Protein AF-A0A495YAS9-F1 (afdb_monomer_lite)

Foldseek 3Di:
DDDPPPPPDPDDLQNAKKWKKFFCAWDDDPPDIDHHRQMDMDRCDDLNVVQVVQLVVQHWHDDPNDIDTSVRMDGPDIGGPDVVSCVRNVVD

Radius of gyration: 16.27 Å; chains: 1; bounding box: 49×33×37 Å

Structure (mmCIF, N/CA/C/O backbone):
data_AF-A0A495YAS9-F1
#
_entry.id   AF-A0A495YAS9-F1
#
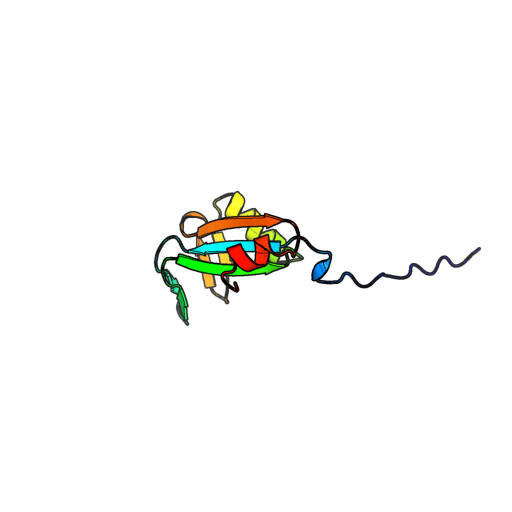loop_
_atom_site.group_PDB
_atom_site.id
_atom_site.type_symbol
_atom_site.label_atom_id
_atom_site.label_alt_id
_atom_site.label_comp_id
_atom_site.label_asym_id
_atom_site.label_entity_id
_atom_site.label_seq_id
_atom_site.pdbx_PDB_ins_code
_atom_site.Cartn_x
_atom_site.Cartn_y
_atom_site.Cartn_z
_atom_site.occupancy
_atom_site.B_iso_or_equiv
_atom_site.auth_seq_id
_atom_site.auth_comp_id
_atom_site.auth_asym_id
_atom_site.auth_atom_id
_atom_site.pdbx_PDB_model_num
ATOM 1 N N . MET A 1 1 ? 33.616 21.731 -26.274 1.00 40.09 1 MET A N 1
ATOM 2 C CA . MET A 1 1 ? 32.358 21.579 -25.515 1.00 40.09 1 MET A CA 1
ATOM 3 C C . MET A 1 1 ? 31.406 20.786 -26.387 1.00 40.09 1 MET A C 1
ATOM 5 O O . MET A 1 1 ? 31.133 21.230 -27.491 1.00 40.09 1 MET A O 1
ATOM 9 N N . LYS A 1 2 ? 31.026 19.572 -25.977 1.00 41.00 2 LYS A N 1
ATOM 10 C CA . LYS A 1 2 ? 29.976 18.800 -26.649 1.00 41.00 2 LYS A CA 1
ATOM 11 C C . LYS A 1 2 ? 28.739 18.902 -25.770 1.00 41.00 2 LYS A C 1
ATOM 13 O O . LYS A 1 2 ? 28.792 18.467 -24.623 1.00 41.00 2 LYS A O 1
ATOM 18 N N . ASP A 1 3 ? 27.690 19.512 -26.308 1.00 50.03 3 ASP A N 1
ATOM 19 C CA . ASP A 1 3 ? 26.342 19.445 -25.759 1.00 50.03 3 ASP A CA 1
ATOM 20 C C . ASP A 1 3 ? 25.930 17.976 -25.652 1.00 50.03 3 ASP A C 1
ATOM 22 O O . ASP A 1 3 ? 25.693 17.301 -26.655 1.00 50.03 3 ASP A O 1
ATOM 26 N N . VAL A 1 4 ? 25.889 17.466 -24.424 1.00 52.38 4 VAL A N 1
ATOM 27 C CA . VAL A 1 4 ? 25.192 16.224 -24.105 1.00 52.38 4 VAL A CA 1
ATOM 28 C C . VAL A 1 4 ? 23.782 16.646 -23.733 1.00 52.38 4 VAL A C 1
ATOM 30 O O . VAL A 1 4 ? 23.490 16.949 -22.578 1.00 52.38 4 VAL A O 1
ATOM 33 N N . GLY A 1 5 ? 22.920 16.731 -24.746 1.00 46.00 5 GLY A N 1
ATOM 34 C CA . GLY A 1 5 ? 21.484 16.831 -24.541 1.00 46.00 5 GLY A CA 1
ATOM 35 C C . GLY A 1 5 ? 21.022 15.575 -23.816 1.00 46.00 5 GLY A C 1
ATOM 36 O O . GLY A 1 5 ? 20.863 14.525 -24.435 1.00 46.00 5 GLY A O 1
ATOM 37 N N . ALA A 1 6 ? 20.865 15.675 -22.496 1.00 53.88 6 ALA A N 1
ATOM 38 C CA . ALA A 1 6 ? 20.247 14.644 -21.683 1.00 53.88 6 ALA A CA 1
ATOM 39 C C . ALA A 1 6 ? 18.815 14.456 -22.189 1.00 53.88 6 ALA A C 1
ATOM 41 O O . ALA A 1 6 ? 17.930 15.269 -21.929 1.00 53.88 6 ALA A O 1
ATOM 42 N N . THR A 1 7 ? 18.600 13.409 -22.977 1.00 52.69 7 THR A N 1
ATOM 43 C CA . THR A 1 7 ? 17.266 12.980 -23.373 1.00 52.69 7 THR A CA 1
ATOM 44 C C . THR A 1 7 ? 16.638 12.403 -22.116 1.00 52.69 7 THR A C 1
ATOM 46 O O . THR A 1 7 ? 17.034 11.341 -21.644 1.00 52.69 7 THR A O 1
ATOM 49 N N . THR A 1 8 ? 15.724 13.148 -21.501 1.00 58.12 8 THR A N 1
ATOM 50 C CA . THR A 1 8 ? 14.891 12.622 -20.424 1.00 58.12 8 THR A CA 1
ATOM 51 C C . THR A 1 8 ? 13.996 11.558 -21.051 1.00 58.12 8 THR A C 1
ATOM 53 O O . THR A 1 8 ? 12.973 11.888 -21.647 1.00 58.12 8 THR A O 1
ATOM 56 N N . GLU A 1 9 ? 14.411 10.290 -21.016 1.00 61.19 9 GLU A N 1
ATOM 57 C CA . GLU A 1 9 ? 13.511 9.191 -21.357 1.00 61.19 9 GLU A CA 1
ATOM 58 C C . GLU A 1 9 ? 12.280 9.309 -20.455 1.00 61.19 9 GLU A C 1
ATOM 60 O O . GLU A 1 9 ? 12.387 9.381 -19.228 1.00 61.19 9 GLU A O 1
ATOM 65 N N . ALA A 1 10 ? 11.104 9.422 -21.071 1.00 70.69 10 ALA A N 1
ATOM 66 C CA . ALA A 1 10 ? 9.856 9.493 -20.337 1.00 70.69 10 ALA A CA 1
ATOM 67 C C . ALA A 1 10 ? 9.653 8.160 -19.610 1.00 70.69 10 ALA A C 1
ATOM 69 O O . ALA A 1 10 ? 9.464 7.125 -20.249 1.00 70.69 10 ALA A O 1
ATOM 70 N N . VAL A 1 11 ? 9.709 8.186 -18.278 1.00 74.31 11 VAL A N 1
ATOM 71 C CA . VAL A 1 11 ? 9.408 7.019 -17.445 1.00 74.31 11 VAL A CA 1
ATOM 72 C C . VAL A 1 11 ? 7.965 6.606 -17.719 1.00 74.31 11 VAL A C 1
ATOM 74 O O . VAL A 1 11 ? 7.044 7.397 -17.517 1.00 74.31 11 VAL A O 1
ATOM 77 N N . ARG A 1 12 ? 7.767 5.381 -18.209 1.00 81.62 12 ARG A N 1
ATOM 78 C CA . ARG A 1 12 ? 6.432 4.823 -18.438 1.00 81.62 12 ARG A CA 1
ATOM 79 C C . ARG A 1 12 ? 5.985 4.084 -17.187 1.00 81.62 12 ARG A C 1
ATOM 81 O O . ARG A 1 12 ? 6.782 3.383 -16.570 1.00 81.62 12 ARG A O 1
ATOM 88 N N . ASP A 1 13 ? 4.695 4.158 -16.880 1.00 82.75 13 ASP A N 1
ATOM 89 C CA . ASP A 1 13 ? 4.101 3.459 -15.734 1.00 82.75 13 ASP A CA 1
ATOM 90 C C . ASP A 1 13 ? 4.420 1.959 -15.729 1.00 82.75 13 ASP A C 1
ATOM 92 O O . ASP A 1 13 ? 4.719 1.400 -14.681 1.00 82.75 13 ASP A O 1
ATOM 96 N N . ALA A 1 14 ? 4.441 1.320 -16.904 1.00 82.19 14 ALA A N 1
ATOM 97 C CA . ALA A 1 14 ? 4.757 -0.103 -17.050 1.00 82.19 14 ALA A CA 1
ATOM 98 C C . ALA A 1 14 ? 6.173 -0.481 -16.575 1.00 82.19 14 ALA A C 1
ATOM 100 O O . ALA A 1 14 ? 6.399 -1.627 -16.191 1.00 82.19 14 ALA A O 1
ATOM 101 N N . ASP A 1 15 ? 7.106 0.472 -16.589 1.00 88.19 15 ASP A N 1
ATOM 102 C CA . ASP A 1 15 ? 8.498 0.263 -16.189 1.00 88.19 15 ASP A CA 1
ATOM 103 C C . ASP A 1 15 ? 8.708 0.530 -14.681 1.00 88.19 15 ASP A C 1
ATOM 105 O O . ASP A 1 15 ? 9.796 0.306 -14.148 1.00 88.19 15 ASP A O 1
ATOM 109 N N . LEU A 1 16 ? 7.669 0.997 -13.976 1.00 93.62 16 LEU A N 1
ATOM 110 C CA . LEU A 1 16 ? 7.713 1.305 -12.550 1.00 93.62 16 LEU A CA 1
ATOM 111 C C . LEU A 1 16 ? 7.214 0.131 -11.692 1.00 93.62 16 LEU A C 1
ATOM 113 O O . LEU A 1 16 ? 6.371 -0.664 -12.124 1.00 93.62 16 LEU A O 1
ATOM 117 N N . PRO A 1 17 ? 7.687 0.013 -10.437 1.00 96.44 17 PRO A N 1
ATOM 118 C CA . PRO A 1 17 ? 7.116 -0.936 -9.498 1.00 96.44 17 PRO A CA 1
ATOM 119 C C . PRO A 1 17 ? 5.641 -0.623 -9.244 1.00 96.44 17 PRO A C 1
ATOM 121 O O . PRO A 1 17 ? 5.213 0.529 -9.247 1.00 96.44 17 PRO A O 1
ATOM 124 N N . HIS A 1 18 ? 4.872 -1.665 -8.994 1.00 97.81 18 HIS A N 1
ATOM 125 C CA . HIS A 1 18 ? 3.464 -1.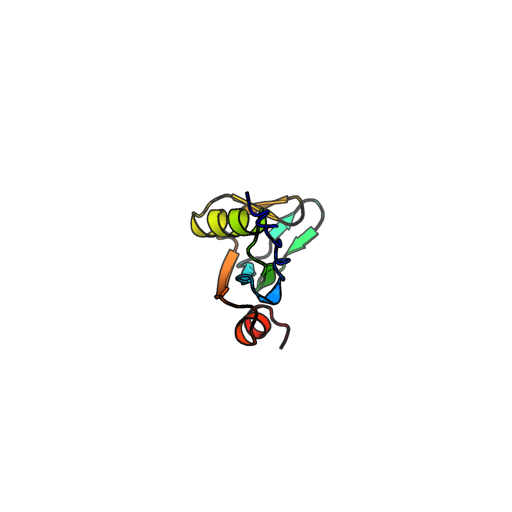629 -8.661 1.00 97.81 18 HIS A CA 1
ATOM 126 C C . HIS A 1 18 ? 3.249 -2.239 -7.284 1.00 97.81 18 HIS A C 1
ATOM 128 O O . HIS A 1 18 ? 3.993 -3.122 -6.857 1.00 97.81 18 HIS A O 1
ATOM 134 N N . ALA A 1 19 ? 2.203 -1.793 -6.603 1.00 98.31 19 ALA A N 1
ATOM 135 C CA . ALA A 1 19 ? 1.774 -2.363 -5.338 1.00 98.31 19 ALA A CA 1
ATOM 136 C C . ALA A 1 19 ? 0.262 -2.559 -5.332 1.00 98.31 19 ALA A C 1
ATOM 138 O O . ALA A 1 19 ? -0.471 -1.798 -5.963 1.00 98.31 19 ALA A O 1
ATOM 139 N N . VAL A 1 20 ? -0.206 -3.560 -4.593 1.00 98.62 20 VAL A N 1
ATOM 140 C CA . VAL A 1 20 ? -1.632 -3.741 -4.314 1.00 98.62 20 VAL A CA 1
ATOM 141 C C . VAL A 1 20 ? -1.834 -3.810 -2.815 1.00 98.62 20 VAL A C 1
ATOM 143 O O . VAL A 1 20 ? -1.200 -4.618 -2.134 1.00 98.62 20 VAL A O 1
ATOM 146 N N . ILE A 1 21 ? -2.749 -2.984 -2.316 1.00 98.44 21 ILE A N 1
ATOM 147 C CA . ILE A 1 21 ? -3.237 -3.086 -0.943 1.00 98.44 21 ILE A CA 1
ATOM 148 C C . ILE A 1 21 ? -4.591 -3.781 -0.921 1.00 98.44 21 ILE A C 1
ATOM 150 O O . ILE A 1 21 ? -5.372 -3.662 -1.867 1.00 98.44 21 ILE A O 1
ATOM 154 N N . ARG A 1 22 ? -4.887 -4.461 0.183 1.00 98.56 22 ARG A N 1
ATOM 155 C CA . ARG A 1 22 ? -6.203 -5.020 0.486 1.00 98.56 22 ARG A CA 1
ATOM 156 C C . ARG A 1 22 ? -6.685 -4.501 1.831 1.00 98.56 22 ARG A C 1
ATOM 158 O O . ARG A 1 22 ? -5.961 -4.619 2.815 1.00 98.56 22 ARG A O 1
ATOM 165 N N . PHE A 1 23 ? -7.911 -3.996 1.891 1.00 97.88 23 PHE A N 1
ATOM 166 C CA . PHE A 1 23 ? -8.538 -3.605 3.151 1.00 97.88 23 PHE A CA 1
ATOM 167 C C . PHE A 1 23 ? -8.891 -4.837 3.986 1.00 97.88 23 PHE A C 1
ATOM 169 O O . PHE A 1 23 ? -9.546 -5.764 3.516 1.00 97.88 23 PHE A O 1
ATOM 176 N N . LYS A 1 24 ? -8.454 -4.847 5.243 1.00 97.94 24 LYS A N 1
ATOM 177 C CA . LYS A 1 24 ? -8.650 -5.959 6.187 1.00 97.94 24 LYS A CA 1
ATOM 178 C C . LYS A 1 24 ? -10.013 -5.930 6.867 1.00 97.94 24 LYS A C 1
ATOM 180 O O . LYS A 1 24 ? -10.406 -6.908 7.483 1.00 97.94 24 LYS A O 1
ATOM 185 N N . ARG A 1 25 ? -10.698 -4.790 6.800 1.00 96.25 25 ARG A N 1
ATOM 186 C CA . ARG A 1 25 ? -12.045 -4.556 7.326 1.00 96.25 25 ARG A CA 1
ATOM 187 C C . ARG A 1 25 ? -12.691 -3.412 6.557 1.00 96.25 25 ARG A C 1
ATOM 189 O O . ARG A 1 25 ? -11.989 -2.630 5.917 1.00 96.25 25 ARG A O 1
ATOM 196 N N . ALA A 1 26 ? -14.007 -3.271 6.671 1.00 96.25 26 ALA A N 1
ATOM 197 C CA . ALA A 1 26 ? -14.697 -2.117 6.114 1.00 96.25 26 ALA A CA 1
ATOM 198 C C . ALA A 1 26 ? -14.274 -0.818 6.828 1.00 96.25 26 ALA A C 1
ATOM 200 O O . ALA A 1 26 ? -14.276 -0.746 8.062 1.00 96.25 26 ALA A O 1
ATOM 201 N N . ILE A 1 27 ? -13.940 0.218 6.054 1.00 92.56 27 ILE A N 1
ATOM 202 C CA . ILE A 1 27 ? -13.534 1.538 6.557 1.00 92.56 27 ILE A CA 1
ATOM 203 C C . ILE A 1 27 ? -14.467 2.603 5.993 1.00 92.56 27 ILE A C 1
ATOM 205 O O . ILE A 1 27 ? -14.746 2.637 4.795 1.00 92.56 27 ILE A O 1
ATOM 209 N N . ARG A 1 28 ? -14.936 3.507 6.855 1.00 91.12 28 ARG A N 1
ATOM 210 C CA . ARG A 1 28 ? -15.780 4.636 6.460 1.00 91.12 28 ARG A CA 1
ATOM 211 C C . ARG A 1 28 ? -14.990 5.935 6.534 1.00 91.12 28 ARG A C 1
ATOM 213 O O . ARG A 1 28 ? -14.525 6.319 7.603 1.00 91.12 28 ARG A O 1
ATOM 220 N N . PHE A 1 29 ? -14.901 6.625 5.406 1.00 85.31 29 PHE A N 1
ATOM 221 C CA . PHE A 1 29 ? -14.372 7.980 5.300 1.00 85.31 29 PHE A CA 1
ATOM 222 C C . PHE A 1 29 ? -15.530 8.982 5.194 1.00 85.31 29 PHE A C 1
ATOM 224 O O . 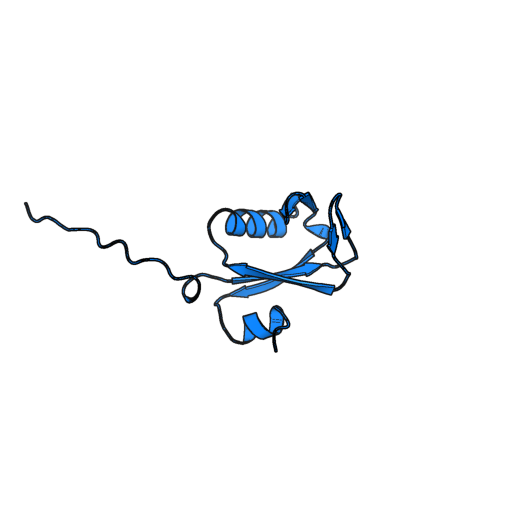PHE A 1 29 ? -16.672 8.587 4.943 1.00 85.31 29 PHE A O 1
ATOM 231 N N . PRO A 1 30 ? -15.272 10.295 5.345 1.00 84.06 30 PRO A N 1
ATOM 232 C CA . PRO A 1 30 ? -16.331 11.301 5.260 1.00 84.06 30 PRO A CA 1
ATOM 233 C C . PRO A 1 30 ? -17.103 11.318 3.929 1.00 84.06 30 PRO A C 1
ATOM 235 O O . PRO A 1 30 ? -18.264 11.713 3.918 1.00 84.06 30 PRO A O 1
ATOM 238 N N . ARG A 1 31 ? -16.478 10.914 2.810 1.00 86.44 31 ARG A N 1
ATOM 239 C CA . ARG A 1 31 ? -17.071 10.997 1.456 1.00 86.44 31 ARG A CA 1
ATOM 240 C C . ARG A 1 31 ? -17.264 9.658 0.741 1.00 86.44 31 ARG A C 1
ATOM 242 O O . ARG A 1 31 ? -17.923 9.624 -0.289 1.00 86.44 31 ARG A O 1
ATOM 249 N N . PHE A 1 32 ? -16.682 8.579 1.249 1.00 88.88 32 PHE A N 1
ATOM 250 C CA . PHE A 1 32 ? -16.719 7.256 0.626 1.00 88.88 32 PHE A CA 1
ATOM 251 C C . PHE A 1 32 ? -16.429 6.183 1.679 1.00 88.88 32 PHE A C 1
ATOM 253 O O . PHE A 1 32 ? -16.048 6.484 2.811 1.00 88.88 32 PHE A O 1
ATOM 260 N N . SER A 1 33 ? -16.605 4.923 1.315 1.00 92.25 33 SER A N 1
ATOM 261 C CA . SER A 1 33 ? -16.282 3.775 2.158 1.00 92.25 33 SER A CA 1
ATOM 262 C C . SER A 1 33 ? -15.547 2.730 1.342 1.00 92.25 33 SER A C 1
ATOM 264 O O . SER A 1 33 ? -15.765 2.639 0.139 1.00 92.25 33 SER A O 1
ATOM 266 N N . MET A 1 34 ? -14.717 1.952 2.020 1.00 94.94 34 MET A N 1
ATOM 267 C CA . MET A 1 34 ? -14.035 0.788 1.468 1.00 94.94 34 MET A CA 1
ATOM 268 C C . MET A 1 34 ? -14.642 -0.453 2.105 1.00 94.94 34 MET A C 1
ATOM 270 O O . MET A 1 34 ? -14.856 -0.477 3.324 1.00 94.94 34 MET A O 1
ATOM 274 N N . ALA A 1 35 ? -14.940 -1.462 1.298 1.00 96.94 35 ALA A N 1
ATOM 275 C CA . ALA A 1 35 ? -15.397 -2.749 1.795 1.00 96.94 35 ALA A CA 1
ATOM 276 C C . ALA A 1 35 ? -14.224 -3.571 2.351 1.00 96.94 35 ALA A C 1
ATOM 278 O O . ALA A 1 35 ? -13.063 -3.389 1.981 1.00 96.94 35 ALA A O 1
ATOM 279 N N . GLU A 1 36 ? -14.529 -4.514 3.240 1.00 98.00 36 GLU A N 1
ATOM 280 C CA . GLU A 1 36 ? -13.558 -5.542 3.606 1.00 98.00 36 GLU A CA 1
ATOM 281 C C . GLU A 1 36 ? -13.167 -6.363 2.371 1.00 98.00 36 GLU A C 1
ATOM 283 O O . GLU A 1 36 ? -14.012 -6.719 1.551 1.00 98.00 36 GLU A O 1
ATOM 288 N N . GLY A 1 37 ? -11.875 -6.649 2.228 1.00 97.88 37 GLY A N 1
ATOM 289 C CA . GLY A 1 37 ? -11.326 -7.385 1.095 1.00 97.88 37 GLY A CA 1
ATOM 290 C C . GLY A 1 37 ? -11.157 -6.556 -0.179 1.00 97.88 37 GLY A C 1
ATOM 291 O O . GLY A 1 37 ? -10.576 -7.070 -1.138 1.00 97.88 37 GLY A O 1
ATOM 292 N N . GLU A 1 38 ? -11.605 -5.297 -0.194 1.00 97.31 38 GLU A N 1
ATOM 293 C CA . GLU A 1 38 ? -11.444 -4.403 -1.340 1.00 97.31 38 GLU A CA 1
ATOM 294 C C . GLU A 1 38 ? -9.961 -4.172 -1.645 1.00 97.31 38 GLU A C 1
ATOM 296 O O . GLU A 1 38 ? -9.141 -4.023 -0.733 1.00 97.31 38 GLU A O 1
ATOM 301 N N . ARG A 1 39 ? -9.613 -4.175 -2.937 1.00 97.88 39 ARG A N 1
ATOM 302 C CA . ARG A 1 39 ? -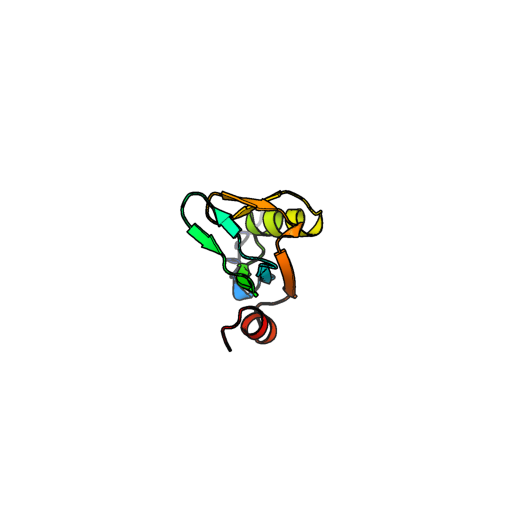8.228 -4.144 -3.415 1.00 97.88 39 ARG A CA 1
ATOM 303 C C . ARG A 1 39 ? -7.972 -2.905 -4.250 1.00 97.88 39 ARG A C 1
ATOM 305 O O . ARG A 1 39 ? -8.792 -2.545 -5.088 1.00 97.88 39 ARG A O 1
ATOM 312 N N . TRP A 1 40 ? -6.812 -2.293 -4.044 1.00 96.88 40 TRP A N 1
ATOM 313 C CA . TRP A 1 40 ? -6.404 -1.085 -4.752 1.00 96.88 40 TRP A CA 1
ATOM 314 C C . TRP A 1 40 ? -4.976 -1.222 -5.260 1.00 96.88 40 TRP A C 1
ATOM 316 O O . TRP A 1 40 ? -4.049 -1.428 -4.477 1.00 96.88 40 TRP A O 1
ATOM 326 N N . GLY A 1 41 ? -4.827 -1.126 -6.581 1.00 96.62 41 GLY A N 1
ATOM 327 C CA . GLY A 1 41 ? -3.543 -1.151 -7.269 1.00 96.62 41 GLY A CA 1
ATOM 328 C C . GLY A 1 41 ? -2.953 0.246 -7.429 1.00 96.62 41 GLY A C 1
ATOM 329 O O . GLY A 1 41 ? -3.675 1.226 -7.621 1.00 96.62 41 GLY A O 1
ATOM 330 N N . PHE A 1 42 ? -1.630 0.327 -7.376 1.00 95.81 42 PHE A N 1
ATOM 331 C CA . PHE A 1 42 ? -0.884 1.563 -7.531 1.00 95.81 42 PHE A CA 1
ATOM 332 C C . PHE A 1 42 ? 0.369 1.367 -8.370 1.00 95.81 42 PHE A C 1
ATOM 334 O O . PHE A 1 42 ? 1.049 0.354 -8.227 1.00 95.81 42 PHE A O 1
ATOM 341 N N . VAL A 1 43 ? 0.733 2.404 -9.124 1.00 96.62 43 VAL A N 1
ATOM 342 C CA . VAL A 1 43 ? 2.110 2.620 -9.578 1.00 96.62 43 VAL A CA 1
ATOM 343 C C . VAL A 1 43 ? 2.885 3.276 -8.430 1.00 96.62 43 VAL A C 1
ATOM 345 O O . VAL A 1 43 ? 2.470 4.309 -7.893 1.00 96.62 43 VAL A O 1
ATOM 348 N N . VAL A 1 44 ? 3.990 2.665 -8.008 1.00 95.88 44 VAL A N 1
ATOM 349 C CA . VAL A 1 44 ? 4.814 3.088 -6.867 1.00 95.88 44 VAL A CA 1
ATOM 350 C C . VAL A 1 44 ? 5.781 4.174 -7.325 1.00 95.88 44 VAL A C 1
ATOM 352 O O . VAL A 1 44 ? 6.950 3.934 -7.615 1.00 95.88 44 VAL A O 1
ATOM 355 N N . TYR A 1 45 ? 5.263 5.395 -7.409 1.00 93.69 45 TYR A N 1
ATOM 356 C CA . TYR A 1 45 ? 6.025 6.573 -7.806 1.00 93.69 45 TYR A CA 1
ATOM 357 C C . TYR A 1 45 ? 5.503 7.835 -7.114 1.00 93.69 45 TYR A C 1
ATOM 359 O O . TYR A 1 45 ? 4.316 7.935 -6.783 1.00 93.69 45 TYR A O 1
ATOM 367 N N . GLY A 1 46 ? 6.398 8.799 -6.871 1.00 93.12 46 GLY A N 1
ATOM 368 C CA . GLY A 1 46 ? 6.085 10.049 -6.174 1.00 93.12 46 GLY A CA 1
ATOM 369 C C . GLY A 1 46 ? 5.335 9.811 -4.859 1.00 93.12 46 GLY A C 1
ATOM 370 O O . GLY A 1 46 ? 5.715 8.957 -4.064 1.00 93.12 46 GLY A O 1
ATOM 371 N N . LYS A 1 47 ? 4.204 10.502 -4.671 1.00 92.62 47 LYS A N 1
ATOM 372 C CA . LYS A 1 47 ? 3.374 10.404 -3.454 1.00 92.62 47 LYS A CA 1
ATOM 373 C C . LYS A 1 47 ? 2.884 8.989 -3.143 1.00 92.62 47 LYS A C 1
ATOM 375 O O . LYS A 1 47 ? 2.558 8.685 -1.998 1.00 92.62 47 LYS A O 1
ATOM 380 N N . THR A 1 48 ? 2.776 8.122 -4.148 1.00 94.25 48 THR A N 1
ATOM 381 C CA . THR A 1 48 ? 2.370 6.740 -3.900 1.00 94.25 48 THR A CA 1
ATOM 382 C C . THR A 1 48 ? 3.507 5.922 -3.294 1.00 94.25 48 THR A C 1
ATOM 384 O O . THR A 1 48 ? 3.240 5.048 -2.477 1.00 94.25 48 THR A O 1
ATOM 387 N N . ALA A 1 49 ? 4.767 6.225 -3.619 1.00 95.81 49 ALA A N 1
ATOM 388 C CA . ALA A 1 49 ? 5.904 5.596 -2.953 1.00 95.81 49 ALA A CA 1
ATOM 389 C C . ALA A 1 49 ? 5.912 5.932 -1.453 1.00 95.81 49 ALA A C 1
ATOM 391 O O . ALA A 1 49 ? 6.009 5.025 -0.627 1.00 95.81 49 ALA A O 1
ATOM 392 N N . ASP A 1 50 ? 5.669 7.200 -1.105 1.00 96.25 50 ASP A N 1
ATOM 393 C CA . ASP A 1 50 ? 5.540 7.643 0.290 1.00 96.25 50 ASP A CA 1
ATOM 394 C C . ASP A 1 50 ? 4.383 6.931 1.007 1.00 96.25 50 ASP A C 1
ATOM 396 O O . ASP A 1 50 ? 4.522 6.487 2.146 1.00 96.25 50 ASP A O 1
ATOM 400 N N . ARG A 1 51 ? 3.246 6.745 0.317 1.00 96.56 51 ARG A N 1
ATOM 401 C CA . ARG A 1 51 ? 2.103 5.97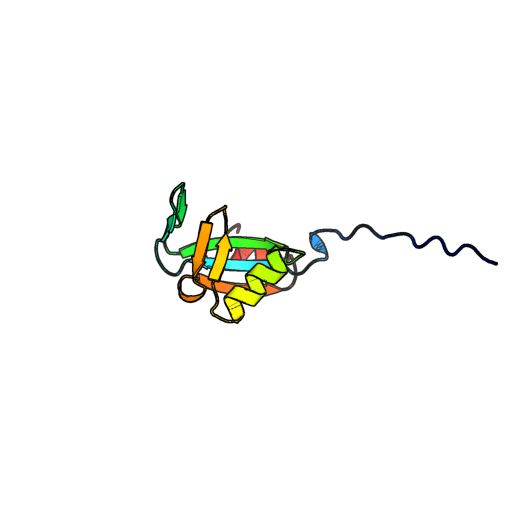7 0.835 1.00 96.56 51 ARG A CA 1
ATOM 402 C C . ARG A 1 51 ? 2.496 4.541 1.181 1.00 96.56 51 ARG A C 1
ATOM 404 O O . ARG A 1 51 ? 2.166 4.070 2.265 1.00 96.56 51 ARG A O 1
ATOM 411 N N . ILE A 1 52 ? 3.164 3.837 0.265 1.00 97.75 52 ILE A N 1
ATOM 412 C CA . ILE A 1 52 ? 3.578 2.445 0.490 1.00 97.75 52 ILE A CA 1
ATOM 413 C C . ILE A 1 52 ? 4.601 2.362 1.628 1.00 97.75 52 ILE A C 1
ATOM 415 O O . ILE A 1 52 ? 4.498 1.472 2.473 1.00 97.75 52 ILE A O 1
ATOM 419 N N . ALA A 1 53 ? 5.539 3.308 1.704 1.00 97.81 53 ALA A N 1
ATOM 420 C CA . ALA A 1 53 ? 6.499 3.387 2.800 1.00 97.81 53 ALA A CA 1
ATOM 421 C C . ALA A 1 53 ? 5.806 3.576 4.162 1.00 97.81 53 ALA A C 1
ATOM 423 O O . ALA A 1 53 ? 6.108 2.839 5.100 1.00 97.81 53 ALA A O 1
ATOM 424 N N . ALA A 1 54 ? 4.826 4.480 4.255 1.00 98.12 54 ALA A N 1
ATOM 425 C CA . ALA A 1 54 ? 4.046 4.694 5.475 1.00 98.12 54 ALA A CA 1
ATOM 426 C C . ALA A 1 54 ? 3.264 3.437 5.894 1.00 98.12 54 ALA A C 1
ATOM 428 O O . ALA A 1 54 ? 3.251 3.078 7.069 1.00 98.12 54 ALA A O 1
ATOM 429 N N . ILE A 1 55 ? 2.667 2.711 4.940 1.00 98.25 55 ILE A N 1
ATOM 430 C CA . ILE A 1 55 ? 1.974 1.448 5.240 1.00 98.25 55 ILE A CA 1
ATOM 431 C C . ILE A 1 55 ? 2.947 0.423 5.832 1.00 98.25 55 ILE A C 1
ATOM 433 O O . ILE A 1 55 ? 2.646 -0.186 6.857 1.00 98.25 55 ILE A O 1
ATOM 437 N N . LYS A 1 56 ? 4.132 0.261 5.233 1.00 98.12 56 LYS A N 1
ATOM 438 C CA . LYS A 1 56 ? 5.169 -0.654 5.741 1.00 98.12 56 LYS A CA 1
ATOM 439 C C . LYS A 1 56 ? 5.684 -0.262 7.124 1.00 98.12 56 LYS A C 1
ATOM 441 O O . LYS A 1 56 ? 6.008 -1.142 7.915 1.00 98.12 56 LYS A O 1
ATOM 446 N N . ALA A 1 57 ? 5.755 1.035 7.411 1.00 98.25 57 ALA A N 1
ATOM 447 C CA . ALA A 1 57 ? 6.162 1.556 8.712 1.00 98.25 57 ALA A CA 1
ATOM 448 C C . ALA A 1 57 ? 5.085 1.385 9.801 1.00 98.25 57 ALA A C 1
ATOM 450 O O . ALA A 1 57 ? 5.378 1.568 10.979 1.00 98.25 57 ALA A O 1
ATOM 451 N N . GLY A 1 58 ? 3.853 1.009 9.437 1.00 97.88 58 GLY A N 1
ATOM 452 C CA . GLY A 1 58 ? 2.731 0.948 10.377 1.00 97.88 58 GLY A CA 1
ATOM 453 C C . GLY A 1 58 ? 2.066 2.307 10.629 1.00 97.88 58 GLY A C 1
ATOM 454 O O . GLY A 1 58 ? 1.253 2.432 11.545 1.00 97.88 58 GLY A O 1
ATOM 455 N N . ASP A 1 59 ? 2.378 3.309 9.809 1.00 98.31 59 ASP A N 1
ATOM 456 C CA . ASP A 1 59 ? 1.961 4.694 9.988 1.00 98.31 59 ASP A CA 1
ATOM 457 C C . ASP A 1 59 ? 0.600 5.009 9.350 1.00 98.31 59 ASP A C 1
ATOM 459 O O . ASP A 1 59 ? -0.104 4.176 8.766 1.00 98.31 59 ASP A O 1
ATOM 463 N N . ARG A 1 60 ? 0.193 6.271 9.482 1.00 97.19 60 ARG A N 1
ATOM 464 C CA . ARG A 1 60 ? -0.954 6.813 8.758 1.00 97.19 60 ARG A CA 1
ATOM 465 C C . ARG A 1 60 ? -0.560 7.214 7.343 1.00 97.19 60 ARG A C 1
ATOM 467 O O . ARG A 1 60 ? 0.544 7.699 7.123 1.00 97.19 60 ARG A O 1
ATOM 474 N N . PHE A 1 61 ? -1.493 7.100 6.403 1.00 95.88 61 PHE A N 1
ATOM 475 C CA . PHE A 1 61 ? -1.252 7.467 5.008 1.00 95.88 61 PHE A CA 1
ATOM 476 C C . PHE A 1 61 ? -2.463 8.135 4.354 1.00 95.88 61 PHE A C 1
ATOM 478 O O . PHE A 1 61 ? -3.610 7.854 4.706 1.00 95.88 61 PHE A O 1
ATOM 485 N N . ASP A 1 62 ? -2.207 9.000 3.372 1.00 92.75 62 ASP A N 1
ATOM 486 C CA . ASP A 1 62 ? -3.257 9.660 2.595 1.00 92.75 62 ASP A CA 1
ATOM 487 C C . ASP A 1 62 ? -3.825 8.731 1.521 1.00 92.75 62 ASP A C 1
ATOM 489 O O . ASP A 1 62 ? -3.092 8.192 0.683 1.00 92.75 62 ASP A O 1
ATOM 493 N N . PHE A 1 63 ? -5.148 8.600 1.479 1.00 91.81 63 PHE A N 1
ATOM 494 C CA . PHE A 1 63 ? -5.854 7.781 0.499 1.00 91.81 63 PHE A CA 1
ATOM 495 C C . PHE A 1 63 ? -7.230 8.367 0.166 1.00 91.81 63 PHE A C 1
ATOM 497 O O . PHE A 1 63 ? -8.018 8.675 1.057 1.00 91.81 63 PHE A O 1
ATOM 504 N N . ALA A 1 64 ? -7.499 8.552 -1.133 1.00 86.31 64 ALA A N 1
ATOM 505 C CA . ALA A 1 64 ? -8.749 9.105 -1.670 1.00 86.31 64 ALA A CA 1
ATOM 506 C C . ALA A 1 64 ? -9.236 10.408 -0.980 1.00 86.31 64 ALA A C 1
ATOM 508 O O . ALA A 1 64 ? -10.427 10.695 -0.905 1.00 86.31 64 ALA A O 1
ATOM 509 N N . GLY A 1 65 ? -8.305 11.239 -0.495 1.00 85.44 65 GLY A N 1
ATOM 510 C CA . GLY A 1 65 ? -8.613 12.502 0.190 1.00 85.44 65 GLY A CA 1
ATOM 511 C C . GLY A 1 65 ? -8.986 12.359 1.671 1.00 85.44 65 GLY A C 1
ATOM 512 O O . GLY A 1 65 ? -9.503 13.311 2.255 1.00 85.44 65 GLY A O 1
ATOM 513 N N . GLY A 1 66 ? -8.746 11.191 2.273 1.00 87.44 66 GLY A N 1
ATOM 514 C CA . GLY A 1 66 ? -8.820 10.944 3.712 1.00 87.44 66 GLY A CA 1
ATOM 515 C C . GLY A 1 66 ? -7.533 10.321 4.260 1.00 87.44 66 GLY A C 1
ATOM 516 O O . GLY A 1 66 ? -6.630 9.968 3.503 1.00 87.44 66 GLY A O 1
ATOM 517 N N . GLN A 1 67 ? -7.467 10.170 5.583 1.00 92.06 67 GLN A N 1
ATOM 518 C CA . GLN A 1 67 ? -6.333 9.559 6.275 1.00 92.06 67 GLN A CA 1
ATOM 519 C C . GLN A 1 67 ? -6.677 8.122 6.694 1.00 92.06 67 GLN A C 1
ATOM 521 O O . GLN A 1 67 ? -7.648 7.903 7.420 1.00 92.06 67 GLN A O 1
ATOM 526 N N . CYS A 1 68 ? -5.884 7.153 6.242 1.00 94.50 68 CYS A N 1
ATOM 527 C CA . CYS A 1 68 ? -5.985 5.737 6.600 1.00 94.50 68 CYS A CA 1
ATOM 528 C C . CYS A 1 68 ? -4.946 5.346 7.654 1.00 94.50 68 CYS A C 1
ATOM 530 O O . CYS A 1 68 ? -3.937 6.031 7.827 1.00 94.50 68 CYS A O 1
ATOM 532 N N . LEU A 1 69 ? -5.174 4.211 8.318 1.00 96.25 69 LEU A N 1
ATOM 533 C CA . LEU A 1 69 ? -4.201 3.569 9.199 1.00 96.25 69 LEU A CA 1
ATOM 534 C C . LEU A 1 69 ? -3.594 2.354 8.491 1.00 96.25 69 LEU A C 1
ATOM 536 O O . LEU A 1 69 ? -4.336 1.550 7.929 1.00 96.25 69 LEU A O 1
ATOM 540 N N . ALA A 1 70 ? -2.274 2.169 8.563 1.00 97.94 70 ALA A N 1
ATOM 541 C CA . ALA A 1 70 ? -1.610 0.983 8.014 1.00 97.94 70 ALA A CA 1
ATOM 542 C C . ALA A 1 70 ? -2.202 -0.334 8.536 1.00 97.94 70 ALA A C 1
ATOM 544 O O . ALA A 1 70 ? -2.346 -1.283 7.778 1.00 97.94 70 ALA A O 1
ATOM 545 N N . ILE A 1 71 ? -2.610 -0.382 9.810 1.00 97.88 71 ILE A N 1
ATOM 546 C CA . ILE A 1 71 ? -3.175 -1.591 10.430 1.00 97.88 71 ILE A CA 1
ATOM 547 C C . ILE A 1 71 ? -4.448 -2.105 9.738 1.00 97.88 71 ILE A C 1
ATOM 549 O O . ILE A 1 71 ? -4.778 -3.286 9.876 1.00 97.88 71 ILE A O 1
ATOM 553 N N . ASP A 1 72 ? -5.139 -1.239 8.992 1.00 97.31 72 ASP A N 1
ATOM 554 C CA . ASP A 1 72 ? -6.391 -1.542 8.300 1.00 97.31 72 ASP A CA 1
ATOM 555 C C . ASP A 1 72 ? -6.184 -2.162 6.915 1.00 97.31 72 ASP A C 1
ATOM 557 O O . ASP A 1 72 ? -7.160 -2.576 6.285 1.00 97.31 72 ASP A O 1
ATOM 561 N N . VAL A 1 73 ? -4.942 -2.248 6.434 1.00 98.25 73 VAL A N 1
ATOM 562 C CA . VAL A 1 73 ? -4.615 -2.781 5.109 1.00 98.25 73 VAL A CA 1
ATOM 563 C C . VAL A 1 73 ? -3.463 -3.780 5.166 1.00 98.25 73 VAL A C 1
ATOM 565 O O . VAL A 1 73 ? -2.598 -3.709 6.031 1.00 98.25 73 VAL A O 1
ATOM 568 N N . ASP A 1 74 ? -3.446 -4.709 4.216 1.00 98.31 74 ASP A N 1
ATOM 569 C CA . ASP A 1 74 ? -2.274 -5.526 3.901 1.00 98.31 74 ASP A CA 1
ATOM 570 C C . ASP A 1 74 ? -1.710 -5.072 2.551 1.00 98.31 74 ASP A C 1
ATOM 572 O O . ASP A 1 74 ? -2.482 -4.850 1.616 1.00 98.31 74 ASP A O 1
ATOM 576 N N . ILE A 1 75 ? -0.384 -4.996 2.405 1.00 98.31 75 ILE A N 1
ATOM 577 C CA . ILE A 1 75 ? 0.246 -4.994 1.075 1.00 98.31 75 ILE A CA 1
ATOM 578 C C . ILE A 1 75 ? 0.291 -6.450 0.617 1.00 98.31 75 ILE A C 1
ATOM 580 O O . ILE A 1 75 ? 1.026 -7.259 1.177 1.00 98.31 75 ILE A O 1
ATOM 584 N N . ILE A 1 76 ? -0.524 -6.792 -0.378 1.00 98.44 76 ILE A N 1
ATOM 585 C CA . ILE A 1 76 ? -0.652 -8.166 -0.889 1.00 98.44 76 ILE A CA 1
ATOM 586 C C . ILE A 1 76 ? 0.177 -8.407 -2.154 1.00 98.44 76 ILE A C 1
ATOM 588 O O . ILE A 1 76 ? 0.277 -9.540 -2.617 1.00 98.44 76 ILE A O 1
ATOM 592 N N . TYR A 1 77 ? 0.752 -7.347 -2.720 1.00 98.50 77 TYR A N 1
ATOM 593 C CA . TYR A 1 77 ? 1.663 -7.413 -3.853 1.00 98.50 77 TYR A CA 1
ATOM 594 C C . TYR A 1 77 ? 2.577 -6.193 -3.869 1.00 98.50 77 TYR A C 1
ATOM 596 O O . TYR A 1 77 ? 2.112 -5.075 -3.643 1.00 98.50 77 TYR A O 1
ATOM 604 N N . GLU A 1 78 ? 3.844 -6.412 -4.205 1.00 97.69 78 GLU A N 1
ATOM 605 C CA . GLU A 1 78 ? 4.791 -5.372 -4.590 1.00 97.69 78 GLU A CA 1
ATOM 606 C C . GLU A 1 78 ? 5.793 -5.957 -5.584 1.00 97.69 78 GLU A C 1
ATOM 608 O O . GLU A 1 78 ? 6.412 -6.987 -5.313 1.00 97.69 78 GLU A O 1
ATOM 613 N N . GLY A 1 79 ? 5.927 -5.338 -6.753 1.00 96.62 79 GLY A N 1
ATOM 614 C CA . GLY A 1 79 ? 6.710 -5.918 -7.838 1.00 96.62 79 GLY A CA 1
ATOM 615 C C . GLY A 1 79 ? 6.451 -5.257 -9.191 1.00 96.62 79 GLY A C 1
ATOM 616 O O . GLY A 1 79 ? 5.885 -4.172 -9.241 1.00 96.62 79 GLY A O 1
ATOM 617 N N . PRO A 1 80 ? 6.891 -5.862 -10.302 1.00 96.44 80 PRO A N 1
ATOM 618 C CA . PRO A 1 80 ? 6.685 -5.312 -11.644 1.00 96.44 80 PRO A CA 1
ATOM 619 C C . PRO A 1 80 ? 5.203 -5.275 -12.067 1.00 96.44 80 PRO A C 1
ATOM 621 O O . PRO A 1 80 ? 4.378 -6.038 -11.578 1.00 96.44 80 PRO A O 1
ATOM 624 N N . GLY A 1 81 ? 4.849 -4.428 -13.037 1.00 93.94 81 GLY A N 1
ATOM 625 C CA . GLY A 1 81 ? 3.497 -4.383 -13.615 1.00 93.94 81 GLY A CA 1
ATOM 626 C C . GLY A 1 81 ? 3.197 -5.585 -14.522 1.00 93.94 81 GLY A C 1
ATOM 627 O O 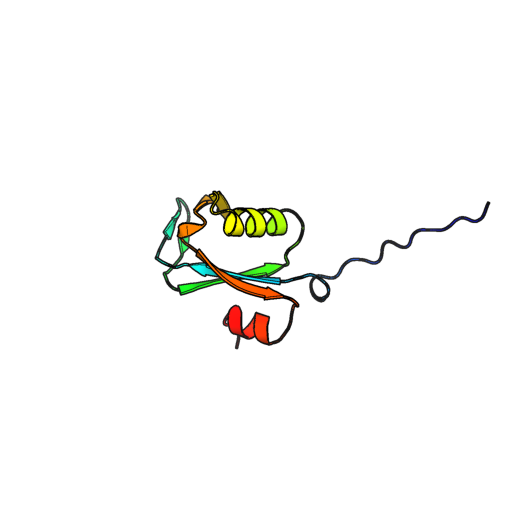. GLY A 1 81 ? 3.198 -5.453 -15.742 1.00 93.94 81 GLY A O 1
ATOM 628 N N . ASN A 1 82 ? 2.982 -6.770 -13.944 1.00 94.50 82 ASN A N 1
ATOM 629 C CA . ASN A 1 82 ? 2.820 -8.035 -14.670 1.00 94.50 82 ASN A CA 1
ATOM 630 C C . ASN A 1 82 ? 1.477 -8.745 -14.371 1.00 94.50 82 ASN A C 1
ATOM 632 O O . ASN A 1 82 ? 0.578 -8.190 -13.742 1.00 94.50 82 ASN A O 1
ATOM 636 N N . LEU A 1 83 ? 1.328 -9.998 -14.821 1.00 96.19 83 LEU A N 1
ATOM 637 C CA . LEU A 1 83 ? 0.118 -10.797 -14.575 1.00 96.19 83 LEU A CA 1
ATOM 638 C C . LEU A 1 83 ? -0.153 -11.049 -13.084 1.00 96.19 83 LEU A C 1
ATOM 640 O O . LEU A 1 83 ? -1.314 -11.122 -12.682 1.00 96.19 83 LEU A O 1
ATOM 644 N N . ASP A 1 84 ? 0.888 -11.154 -12.258 1.00 97.12 84 ASP A N 1
ATOM 645 C CA . ASP A 1 84 ? 0.721 -11.332 -10.814 1.00 97.12 84 ASP A CA 1
ATOM 646 C C . ASP A 1 84 ? 0.160 -10.063 -10.169 1.00 97.12 84 ASP A C 1
ATOM 648 O O . ASP A 1 84 ? -0.722 -10.159 -9.315 1.00 97.12 84 ASP A O 1
ATOM 652 N N . PHE A 1 85 ? 0.581 -8.882 -10.641 1.00 96.56 85 PHE A N 1
ATOM 653 C CA . PHE A 1 85 ? -0.067 -7.622 -10.282 1.00 96.56 85 PHE A CA 1
ATOM 654 C C . PHE A 1 85 ? -1.551 -7.635 -10.673 1.00 96.56 85 PHE A C 1
ATOM 656 O O . PHE A 1 85 ? -2.398 -7.347 -9.830 1.00 96.56 85 PHE A O 1
ATOM 663 N N . SER A 1 86 ? -1.893 -8.017 -11.912 1.00 95.81 86 SER A N 1
ATOM 664 C CA . SER A 1 86 ? -3.294 -8.068 -12.367 1.00 95.81 86 SER A CA 1
ATOM 665 C C . SER A 1 86 ? -4.153 -9.013 -11.521 1.00 95.81 86 SER A C 1
ATOM 667 O O . SER A 1 86 ? -5.275 -8.663 -11.152 1.00 95.81 86 SER A O 1
ATOM 669 N N . ARG A 1 87 ? -3.616 -10.183 -11.156 1.00 97.88 87 ARG A N 1
ATOM 670 C CA . ARG A 1 87 ? -4.280 -11.141 -10.261 1.00 97.88 87 ARG A CA 1
ATOM 671 C C . ARG A 1 87 ? -4.441 -10.579 -8.849 1.00 97.88 87 ARG A C 1
ATOM 673 O O . ARG A 1 87 ? -5.511 -10.702 -8.250 1.00 97.88 87 ARG A O 1
ATOM 680 N N . ALA A 1 88 ? -3.402 -9.948 -8.303 1.00 97.56 88 ALA A N 1
ATOM 681 C CA . ALA A 1 88 ? -3.474 -9.328 -6.985 1.00 97.56 88 ALA A CA 1
ATOM 682 C C . ALA A 1 88 ? -4.516 -8.201 -6.967 1.00 97.56 88 ALA A C 1
ATOM 684 O O . ALA A 1 88 ? -5.346 -8.160 -6.061 1.00 97.56 88 ALA A O 1
ATOM 685 N N . ALA A 1 89 ? -4.549 -7.361 -8.004 1.00 96.81 89 ALA A N 1
ATOM 686 C CA . ALA A 1 89 ? -5.517 -6.279 -8.175 1.00 96.81 89 ALA A CA 1
ATOM 687 C C . ALA A 1 89 ? -6.956 -6.771 -8.425 1.00 96.81 89 ALA A C 1
ATOM 689 O O . ALA A 1 89 ? -7.896 -6.002 -8.246 1.00 96.81 89 ALA A O 1
ATOM 690 N N . GLY A 1 90 ? -7.145 -8.047 -8.778 1.00 96.06 90 GLY A N 1
ATOM 691 C CA . GLY A 1 90 ? -8.460 -8.640 -9.035 1.00 96.06 90 GLY A CA 1
ATOM 692 C C . GLY A 1 90 ? -9.026 -8.319 -10.419 1.00 96.06 90 GLY A C 1
ATOM 693 O O . GLY A 1 90 ? -10.240 -8.343 -10.598 1.00 96.06 90 GLY A O 1
ATOM 694 N N . TYR A 1 91 ? -8.168 -7.997 -11.389 1.00 93.44 91 TYR A N 1
ATOM 695 C CA . TYR A 1 91 ? -8.582 -7.754 -12.776 1.00 93.44 91 TYR A CA 1
ATOM 696 C C . TYR A 1 91 ? -8.811 -9.046 -13.566 1.00 93.44 91 TYR A C 1
ATOM 698 O O . TYR A 1 91 ? -9.507 -9.019 -14.580 1.00 93.44 91 TYR A O 1
ATOM 706 N N . ILE A 1 92 ? -8.216 -10.150 -13.106 1.00 92.69 92 ILE A N 1
ATOM 707 C CA . ILE A 1 92 ? -8.272 -11.491 -13.700 1.00 92.69 92 ILE A CA 1
ATOM 708 C C . ILE A 1 92 ? -8.375 -12.571 -12.624 1.00 92.69 92 ILE A C 1
ATOM 710 O O . ILE A 1 92 ? -7.966 -12.297 -11.469 1.00 92.69 92 ILE A O 1
#

pLDDT: mean 90.01, std 14.13, range [40.09, 98.62]

Secondary structure (DSSP, 8-state):
------------GGGS-EEEEEESS-EE-SS-EE-TT-EEEEE-STHHHHHHHHHHHT-EEEETTEEEEGGGEEEEEEESSSHHHHHHHT--

Sequence (92 aa):
MKDVGATTEAVRDADLPHAVIRFKRAIRFPRFSMAEGERWGFVVYGKTADRIAAIKAGDRFDFAGGQCLAIDVDIIYEGPGNLDFSRAAGYI